Protein AF-A0A5J4P3Z4-F1 (afdb_monomer_lite)

Foldseek 3Di:
DVVVVVVVVVLVVLLVVLQVVCCVVPVDDDPVSSVCVSVVVDDPQAWQLVLLVVVLVVLVVCDPPPHDPVRSVLSVVLSVLVQVQCCVPVVDNIGGLQPDALVNLVSSLVCCCPVVVDDLQSSLSSSVSSLVSLVVCVVVVVDPDRRCPPPDRDDDDDPPDDDDPVNVVD

Secondary structure (DSSP, 8-state):
-HHHHHHHHHHHHHHHHHHHHHHHHHS---HHHHHHHHTT------BHHHHHHHHHHHHHHTBTTTB-HHHHHHHHHHHHHHHHHHHHHH--S--BGGG--HHHHHHHHHHHHHTS---HHHHHHHHHHHHHHHHHHHHTTS-SS-TTTTPPP-PPP----PPPHHHH--

pLDDT: mean 89.63, std 9.98, range [55.0, 98.5]

Structure (mmCIF, N/CA/C/O backbone):
data_AF-A0A5J4P3Z4-F1
#
_entry.id   AF-A0A5J4P3Z4-F1
#
loop_
_atom_site.group_PDB
_atom_site.id
_atom_site.type_symbol
_atom_site.label_atom_id
_atom_site.label_alt_id
_atom_site.label_comp_id
_atom_site.label_asym_id
_atom_site.label_entity_id
_atom_site.label_seq_id
_atom_site.pdbx_PDB_ins_code
_atom_site.Cartn_x
_atom_site.Cartn_y
_atom_site.Cartn_z
_atom_site.occupancy
_atom_site.B_iso_or_equiv
_atom_site.auth_seq_id
_atom_site.auth_comp_id
_atom_site.auth_asym_id
_atom_site.auth_atom_id
_atom_site.pdbx_PDB_model_num
ATOM 1 N N . MET A 1 1 ? -24.756 8.688 48.142 1.00 60.88 1 MET A N 1
ATOM 2 C CA . MET A 1 1 ? -24.667 7.241 47.826 1.00 60.88 1 MET A CA 1
ATOM 3 C C . MET A 1 1 ? -25.409 6.854 46.545 1.00 60.88 1 MET A C 1
ATOM 5 O O . MET A 1 1 ? -24.794 6.196 45.721 1.00 60.88 1 MET A O 1
ATOM 9 N N . GLN A 1 2 ? -26.658 7.287 46.308 1.00 68.69 2 GLN A N 1
ATOM 10 C CA . GLN A 1 2 ? -27.410 6.918 45.088 1.00 68.69 2 GLN A CA 1
ATOM 11 C C . GLN A 1 2 ? -26.713 7.281 43.763 1.00 68.69 2 GLN A C 1
ATOM 13 O O . GLN A 1 2 ? -26.654 6.442 42.876 1.00 68.69 2 GLN A O 1
ATOM 18 N N . GLN A 1 3 ? -26.114 8.470 43.646 1.00 75.12 3 GLN A N 1
ATOM 19 C CA . GLN A 1 3 ? -25.442 8.902 42.408 1.00 75.12 3 GLN A CA 1
ATOM 20 C C . GLN A 1 3 ? -24.234 8.034 42.016 1.00 75.12 3 GLN A C 1
ATOM 22 O O . GLN A 1 3 ? -24.008 7.800 40.832 1.00 75.12 3 GLN A O 1
ATOM 27 N N . ILE A 1 4 ? -23.481 7.523 42.997 1.00 81.88 4 ILE A N 1
ATOM 28 C CA . ILE A 1 4 ? -22.332 6.637 42.750 1.00 81.88 4 ILE A CA 1
ATOM 29 C C . ILE A 1 4 ? -22.815 5.290 42.207 1.00 81.88 4 ILE A C 1
ATOM 31 O O . ILE A 1 4 ? -22.246 4.777 41.248 1.00 81.88 4 ILE A O 1
ATOM 35 N N . ASN A 1 5 ? -23.899 4.754 42.769 1.00 86.31 5 ASN A N 1
ATOM 36 C CA . ASN A 1 5 ? -24.483 3.498 42.304 1.00 86.31 5 ASN A CA 1
ATOM 37 C C . ASN A 1 5 ? -25.046 3.635 40.884 1.00 86.31 5 ASN A C 1
ATOM 39 O O . ASN A 1 5 ? -24.809 2.768 40.051 1.00 86.31 5 ASN A O 1
ATOM 43 N N . THR A 1 6 ? -25.718 4.748 40.574 1.00 89.00 6 THR A N 1
ATOM 44 C CA . THR A 1 6 ? -26.202 5.026 39.214 1.00 89.00 6 THR A CA 1
ATOM 45 C C . THR A 1 6 ? -25.055 5.104 38.205 1.00 89.00 6 THR A C 1
ATOM 47 O O . THR A 1 6 ? -25.167 4.574 37.102 1.00 89.00 6 THR A O 1
ATOM 50 N N . LEU A 1 7 ? -23.936 5.730 38.581 1.00 88.81 7 LEU A N 1
ATOM 51 C CA . LEU A 1 7 ? -22.749 5.800 37.732 1.00 88.81 7 LEU A CA 1
ATOM 52 C C . LEU A 1 7 ? -22.131 4.412 37.505 1.00 88.81 7 LEU A C 1
ATOM 54 O O . LEU A 1 7 ? -21.792 4.073 36.374 1.00 88.81 7 LEU A O 1
ATOM 58 N N . LEU A 1 8 ? -22.023 3.597 38.556 1.00 88.88 8 LEU A N 1
ATOM 59 C CA . LEU A 1 8 ? -21.540 2.215 38.468 1.00 88.88 8 LEU A CA 1
ATOM 60 C C . LEU A 1 8 ? -22.396 1.366 37.525 1.00 88.88 8 LEU A C 1
ATOM 62 O O . LEU A 1 8 ? -21.847 0.644 36.692 1.00 88.88 8 LEU A O 1
ATOM 66 N N . GLU A 1 9 ? -23.721 1.497 37.597 1.00 92.81 9 GLU A N 1
ATOM 67 C CA . GLU A 1 9 ? -24.625 0.806 36.676 1.00 92.81 9 GLU A CA 1
ATOM 68 C C . GLU A 1 9 ? -24.452 1.289 35.230 1.00 92.81 9 GLU A C 1
ATOM 70 O O . GLU A 1 9 ? -24.360 0.473 34.314 1.00 92.81 9 GLU A O 1
ATOM 75 N N . ALA A 1 10 ? -24.304 2.597 35.003 1.00 90.31 10 ALA A N 1
ATOM 76 C CA . ALA A 1 10 ? -24.053 3.137 33.665 1.00 90.31 10 ALA A CA 1
ATOM 77 C C . ALA A 1 10 ? -22.729 2.628 33.059 1.00 90.31 10 ALA A C 1
ATOM 79 O O . ALA A 1 10 ? -22.672 2.274 31.875 1.00 90.31 10 ALA A O 1
ATOM 80 N N . ILE A 1 11 ? -21.672 2.537 33.873 1.00 91.25 11 ILE A N 1
ATOM 81 C CA . ILE A 1 11 ? -20.382 1.962 33.469 1.00 91.25 11 ILE A CA 1
ATOM 82 C C . ILE A 1 11 ? -20.557 0.487 33.104 1.00 91.25 11 ILE A C 1
ATOM 84 O O . ILE A 1 11 ? -20.112 0.055 32.041 1.00 91.25 11 ILE A O 1
ATOM 88 N N . LYS A 1 12 ? -21.248 -0.283 33.948 1.00 93.44 12 LYS A N 1
ATOM 89 C CA . LYS A 1 12 ? -21.481 -1.713 33.735 1.00 93.44 12 LYS A CA 1
ATOM 90 C C . LYS A 1 12 ? -22.255 -1.978 32.443 1.00 93.44 12 LYS A C 1
ATOM 92 O O . LYS A 1 12 ? -21.835 -2.815 31.645 1.00 93.44 12 LYS A O 1
ATOM 97 N N . VAL A 1 13 ? -23.326 -1.224 32.191 1.00 94.69 13 VAL A N 1
ATOM 98 C CA . VAL A 1 13 ? -24.103 -1.297 30.941 1.00 94.69 13 VAL A CA 1
ATOM 99 C C . VAL A 1 13 ? -23.221 -0.998 29.727 1.00 94.69 13 VAL A C 1
ATOM 101 O O . VAL A 1 13 ? -23.270 -1.726 28.734 1.00 94.69 13 VAL A O 1
ATOM 104 N N . SER A 1 14 ? -22.370 0.026 29.815 1.00 89.25 14 SER A N 1
ATOM 105 C CA . SER A 1 14 ? -21.457 0.404 28.730 1.00 89.25 14 SER A CA 1
ATOM 106 C C . SER A 1 14 ? -20.427 -0.693 28.436 1.00 89.25 14 SER A C 1
ATOM 108 O O . SER A 1 14 ? -20.223 -1.056 27.280 1.00 89.25 14 SER A O 1
ATOM 110 N N . ILE A 1 15 ? -19.834 -1.286 29.477 1.00 92.69 15 ILE A N 1
ATOM 111 C CA . ILE A 1 15 ? -18.885 -2.403 29.362 1.00 92.69 15 ILE A CA 1
ATOM 112 C C . ILE A 1 15 ? -19.549 -3.631 28.722 1.00 92.69 15 ILE A C 1
ATOM 114 O O . ILE A 1 15 ? -18.973 -4.230 27.814 1.00 92.69 15 ILE A O 1
ATOM 118 N N . HIS A 1 16 ? -20.767 -3.993 29.143 1.00 93.50 16 HIS A N 1
ATOM 119 C CA . HIS A 1 16 ? -21.504 -5.114 28.547 1.00 93.50 16 HIS A CA 1
ATOM 120 C C . HIS A 1 16 ? -21.827 -4.876 27.071 1.00 93.50 16 HIS A C 1
ATOM 122 O O . HIS A 1 16 ? -21.704 -5.794 26.260 1.00 93.50 16 HIS A O 1
ATOM 128 N N . LYS A 1 17 ? -22.198 -3.645 26.703 1.00 92.38 17 LYS A N 1
ATOM 129 C CA . LYS A 1 17 ? -22.437 -3.279 25.306 1.00 92.38 17 LYS A CA 1
ATOM 130 C C . LYS A 1 17 ? -21.177 -3.473 24.455 1.00 92.38 17 LYS A C 1
ATOM 132 O O . LYS A 1 17 ? -21.242 -4.177 23.450 1.00 92.38 17 LYS A O 1
ATOM 137 N N . ILE A 1 18 ? -20.040 -2.935 24.902 1.00 88.31 18 ILE A N 1
ATOM 138 C CA . ILE A 1 18 ? -18.742 -3.072 24.217 1.00 88.31 18 ILE A CA 1
ATOM 139 C C . ILE A 1 18 ? -18.351 -4.547 24.081 1.00 88.31 18 ILE A C 1
ATOM 141 O O . ILE A 1 18 ? -17.950 -4.982 23.005 1.00 88.31 18 ILE A O 1
ATOM 145 N N . TYR A 1 19 ? -18.515 -5.339 25.145 1.00 90.56 19 TYR A N 1
ATOM 146 C CA . TYR A 1 19 ? -18.255 -6.778 25.113 1.00 90.56 19 TYR A CA 1
ATOM 147 C C . TYR A 1 19 ? -19.064 -7.479 24.014 1.00 90.56 19 TYR A C 1
ATOM 149 O O . TYR A 1 19 ? -18.498 -8.204 23.199 1.00 90.56 19 TYR A O 1
ATOM 157 N N . HIS A 1 20 ? -20.380 -7.248 23.954 1.00 90.69 20 HIS A N 1
ATOM 158 C CA . HIS A 1 20 ? -21.242 -7.900 22.967 1.00 90.69 20 HIS A CA 1
ATOM 159 C C . HIS A 1 20 ? -20.974 -7.429 21.532 1.00 90.69 20 HIS A C 1
ATOM 161 O O . HIS A 1 20 ? -21.052 -8.236 20.604 1.00 90.69 20 HIS A O 1
ATOM 167 N N . GLU A 1 21 ? -20.638 -6.153 21.337 1.00 86.06 21 GLU A N 1
ATOM 168 C CA . GLU A 1 21 ? -20.235 -5.616 20.033 1.00 86.06 21 GLU A CA 1
ATOM 169 C C . GLU A 1 21 ? -18.909 -6.234 19.562 1.00 86.06 21 GLU A C 1
ATOM 171 O O . GLU A 1 21 ? -18.838 -6.734 18.437 1.00 86.06 21 GLU A O 1
ATOM 176 N N . GLN A 1 22 ? -17.895 -6.312 20.432 1.00 82.19 22 GLN A N 1
ATOM 177 C CA . GLN A 1 22 ? -16.619 -6.970 20.125 1.00 82.19 22 GLN A CA 1
ATOM 178 C C . GLN A 1 22 ? -16.778 -8.474 19.883 1.00 82.19 22 GLN A C 1
ATOM 180 O O . GLN A 1 22 ? -16.186 -9.010 18.949 1.00 82.19 22 GLN A O 1
ATOM 185 N N . GLN A 1 23 ? -17.607 -9.164 20.672 1.00 84.31 23 GLN A N 1
ATOM 186 C CA . GLN A 1 23 ? -17.893 -10.591 20.488 1.00 84.31 23 GLN A CA 1
ATOM 187 C C . GLN A 1 23 ? -18.481 -10.856 19.097 1.00 84.31 23 GLN A C 1
ATOM 189 O O . GLN A 1 23 ? -18.098 -11.820 18.436 1.00 84.31 23 GLN A O 1
ATOM 194 N N . ARG A 1 24 ? -19.397 -9.987 18.647 1.00 83.12 24 ARG A N 1
ATOM 195 C CA . ARG A 1 24 ? -20.025 -10.068 17.323 1.00 83.12 24 ARG A CA 1
ATOM 196 C C . ARG A 1 24 ? -19.060 -9.742 16.185 1.00 83.12 24 ARG A C 1
ATOM 198 O O . ARG A 1 24 ? -19.159 -10.367 15.135 1.00 83.12 24 ARG A O 1
ATOM 205 N N . ARG A 1 25 ? -18.173 -8.762 16.380 1.00 75.19 25 ARG A N 1
ATOM 206 C CA . ARG A 1 25 ? -17.250 -8.261 15.349 1.00 75.19 25 ARG A CA 1
ATOM 207 C C . ARG A 1 25 ? -16.011 -9.142 15.178 1.00 75.19 25 ARG A C 1
ATOM 209 O O . ARG A 1 25 ? -15.673 -9.498 14.055 1.00 75.19 25 ARG A O 1
ATOM 216 N N . ASP A 1 26 ? -15.357 -9.494 16.284 1.00 71.94 26 ASP A N 1
ATOM 217 C CA . ASP A 1 26 ? -13.987 -10.023 16.287 1.00 71.94 26 ASP A CA 1
ATOM 218 C C . ASP A 1 26 ? -13.899 -11.487 16.756 1.00 71.94 26 ASP A C 1
ATOM 220 O O . ASP A 1 26 ? -12.837 -12.101 16.657 1.00 71.94 26 ASP A O 1
ATOM 224 N N . GLY A 1 27 ? -14.977 -12.053 17.317 1.00 70.00 27 GLY A N 1
ATOM 225 C CA . GLY A 1 27 ? -15.039 -13.437 17.818 1.00 70.00 27 GLY A CA 1
ATOM 226 C C . GLY A 1 27 ? -14.152 -13.745 19.037 1.00 70.00 27 GLY A C 1
ATOM 227 O O . GLY A 1 27 ? -14.352 -14.765 19.693 1.00 70.00 27 GLY A O 1
ATOM 228 N N . ASN A 1 28 ? -13.205 -12.864 19.378 1.00 69.50 28 ASN A N 1
ATOM 229 C CA . ASN A 1 28 ? -12.317 -12.963 20.533 1.00 69.50 28 ASN A CA 1
ATOM 230 C C . ASN A 1 28 ? -12.276 -11.634 21.304 1.00 69.50 28 ASN A C 1
ATOM 232 O O . ASN A 1 28 ? -11.777 -10.616 20.800 1.00 69.50 28 ASN A O 1
ATOM 236 N N . VAL A 1 29 ? -12.768 -11.676 22.544 1.00 79.19 29 VAL A N 1
ATOM 237 C CA . VAL A 1 29 ? -12.902 -10.525 23.439 1.00 79.19 29 VAL A CA 1
ATOM 238 C C . VAL A 1 29 ? -11.912 -10.642 24.594 1.00 79.19 29 VAL A C 1
ATOM 240 O O . VAL A 1 29 ? -11.868 -11.660 25.281 1.00 79.19 29 VAL A O 1
ATOM 243 N N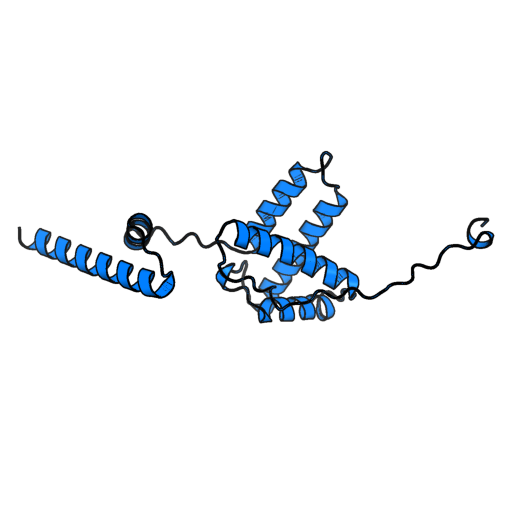 . THR A 1 30 ? -11.144 -9.581 24.845 1.00 82.81 30 THR A N 1
ATOM 244 C CA . THR A 1 30 ? -10.236 -9.494 25.998 1.00 82.81 30 THR A CA 1
ATOM 245 C C . THR A 1 30 ? -10.573 -8.275 26.846 1.00 82.81 30 THR A C 1
ATOM 247 O O . THR A 1 30 ? -11.031 -7.255 26.332 1.00 82.81 30 THR A O 1
ATOM 250 N N . ALA A 1 31 ? -10.309 -8.351 28.154 1.00 84.56 31 ALA A N 1
ATOM 251 C CA . ALA A 1 31 ? -10.530 -7.228 29.067 1.00 84.56 31 ALA A CA 1
ATOM 252 C C . ALA A 1 31 ? -9.772 -5.961 28.629 1.00 84.56 31 ALA A C 1
ATOM 254 O O . ALA A 1 31 ? -10.276 -4.854 28.786 1.00 84.56 31 ALA A O 1
ATOM 255 N N . GLU A 1 32 ? -8.591 -6.120 28.026 1.00 80.50 32 GLU A N 1
ATOM 256 C CA . GLU A 1 32 ? -7.803 -5.011 27.491 1.00 80.50 32 GLU A CA 1
ATOM 257 C C . GLU A 1 32 ? -8.488 -4.322 26.306 1.00 80.50 32 GLU A C 1
ATOM 259 O O . GLU A 1 32 ? -8.564 -3.097 26.285 1.00 80.50 32 GLU A O 1
ATOM 264 N N . LYS A 1 33 ? -9.058 -5.082 25.362 1.00 76.31 33 LYS A N 1
ATOM 265 C CA . LYS A 1 33 ? -9.818 -4.510 24.242 1.00 76.31 33 LYS A CA 1
ATOM 266 C C . LYS A 1 33 ? -11.069 -3.778 24.719 1.00 76.31 33 LYS A C 1
ATOM 268 O O . LYS A 1 33 ? -11.359 -2.697 24.214 1.00 76.31 33 LYS A O 1
ATOM 273 N N . ILE A 1 34 ? -11.788 -4.337 25.693 1.00 85.56 34 ILE A N 1
ATOM 274 C CA . ILE A 1 34 ? -12.964 -3.682 26.283 1.00 85.56 34 ILE A CA 1
ATOM 275 C C . ILE A 1 34 ? -12.546 -2.388 26.985 1.00 85.56 34 ILE A C 1
ATOM 277 O O . ILE A 1 34 ? -13.176 -1.354 26.789 1.00 85.56 34 ILE A O 1
ATOM 281 N N . LYS A 1 35 ? -11.461 -2.430 27.773 1.00 86.19 35 LYS A N 1
ATOM 282 C CA . LYS A 1 35 ? -10.899 -1.260 28.459 1.00 86.19 35 LYS A CA 1
ATOM 283 C C . LYS A 1 35 ? -10.512 -0.171 27.461 1.00 86.19 35 LYS A C 1
ATOM 285 O O . LYS A 1 35 ? -10.835 0.990 27.679 1.00 86.19 35 LYS A O 1
ATOM 290 N N . ASN A 1 36 ? -9.831 -0.542 26.380 1.00 80.62 36 ASN A N 1
ATOM 291 C CA . ASN A 1 36 ? -9.380 0.403 25.366 1.00 80.62 36 ASN A CA 1
ATOM 292 C C . ASN A 1 36 ? -10.572 1.077 24.675 1.00 80.62 36 ASN A C 1
ATOM 294 O O . ASN A 1 36 ? -10.621 2.300 24.617 1.00 80.62 36 ASN A O 1
ATOM 298 N N . GLU A 1 37 ? -11.583 0.310 24.263 1.00 81.44 37 GLU A N 1
ATOM 299 C CA . GLU A 1 37 ? -12.786 0.862 23.627 1.00 81.44 37 GLU A CA 1
ATOM 300 C C . GLU A 1 37 ? -13.623 1.711 24.608 1.00 81.44 37 GLU A C 1
ATOM 302 O O . GLU A 1 37 ? -14.074 2.795 24.246 1.00 81.44 37 GLU A O 1
ATOM 307 N N . PHE A 1 38 ? -13.735 1.305 25.881 1.00 85.06 38 PHE A N 1
ATOM 308 C CA . PHE A 1 38 ? -14.428 2.073 26.926 1.00 85.06 38 PHE A CA 1
ATOM 309 C C . PHE A 1 38 ? -13.743 3.411 27.243 1.00 85.06 38 PHE A C 1
ATOM 311 O O . PHE A 1 38 ? -14.415 4.414 27.467 1.00 85.06 38 PHE A O 1
ATOM 318 N N . LEU A 1 39 ? -12.407 3.442 27.245 1.00 84.25 39 LEU A N 1
ATOM 319 C CA . LEU A 1 39 ? -11.618 4.656 27.480 1.00 84.25 39 LEU A CA 1
ATOM 320 C C . LEU A 1 39 ? -11.443 5.513 26.214 1.00 84.25 39 LEU A C 1
ATOM 322 O O . LEU A 1 39 ? -10.739 6.520 26.259 1.00 84.25 39 LEU A O 1
ATOM 326 N N . GLY A 1 40 ? -12.041 5.119 25.082 1.00 64.88 40 GLY A N 1
ATOM 327 C CA . GLY A 1 40 ? -11.862 5.807 23.802 1.00 64.88 40 GLY A CA 1
ATOM 328 C C . GLY A 1 40 ? -10.438 5.709 23.244 1.00 64.88 40 GLY A C 1
ATOM 329 O O . GLY A 1 40 ? -10.064 6.486 22.366 1.00 64.88 40 GLY A O 1
ATOM 330 N N . VAL A 1 41 ? -9.637 4.756 23.730 1.00 66.94 41 VAL A N 1
ATOM 331 C CA . VAL A 1 41 ? -8.352 4.382 23.134 1.00 66.94 41 VAL A CA 1
ATOM 332 C C . VAL A 1 41 ? -8.689 3.660 21.836 1.00 66.94 41 VAL A C 1
ATOM 334 O O . VAL A 1 41 ? -8.999 2.468 21.836 1.00 66.94 41 VAL A O 1
ATOM 337 N N . ALA A 1 42 ? -8.724 4.429 20.746 1.00 55.91 42 ALA A N 1
ATOM 338 C CA . ALA A 1 42 ? -9.124 3.957 19.431 1.00 55.91 42 ALA A CA 1
ATOM 339 C C . ALA A 1 42 ? -8.423 2.635 19.093 1.00 55.91 42 ALA A C 1
ATOM 341 O O . ALA A 1 42 ? -7.205 2.517 19.243 1.00 55.91 42 ALA A O 1
ATOM 342 N N . GLU A 1 43 ? -9.204 1.656 18.623 1.00 59.38 43 GLU A N 1
ATOM 343 C CA . GLU A 1 43 ? -8.680 0.451 17.983 1.00 59.38 43 GLU A CA 1
ATOM 344 C C . GLU A 1 43 ? -7.597 0.893 16.992 1.00 59.38 43 GLU A C 1
ATOM 346 O O . GLU A 1 43 ? -7.855 1.767 16.160 1.00 59.38 43 GLU A O 1
ATOM 351 N N . THR A 1 44 ? -6.375 0.374 17.130 1.00 61.56 44 THR A N 1
ATOM 352 C CA . THR A 1 44 ? -5.224 0.818 16.342 1.00 61.56 44 THR A CA 1
ATOM 353 C C . THR A 1 44 ? -5.543 0.621 14.862 1.00 61.56 44 THR A C 1
ATOM 355 O O . THR A 1 44 ? -5.488 -0.489 14.331 1.00 61.56 44 THR A O 1
ATOM 358 N N . ARG A 1 45 ? -5.958 1.695 14.183 1.00 70.75 45 ARG A N 1
ATOM 359 C CA . ARG A 1 45 ? -6.279 1.655 12.758 1.00 70.75 45 ARG A CA 1
ATOM 360 C C . ARG A 1 45 ? -4.966 1.574 12.001 1.00 70.75 45 ARG A C 1
ATOM 362 O O . ARG A 1 45 ? -4.263 2.567 11.865 1.00 70.75 45 ARG A O 1
ATOM 369 N N . HIS A 1 46 ? -4.634 0.378 11.533 1.00 88.81 46 HIS A N 1
ATOM 370 C CA . HIS A 1 46 ? -3.474 0.170 10.681 1.00 88.81 46 HIS A CA 1
ATOM 371 C C . HIS A 1 46 ? -3.821 0.553 9.239 1.00 88.81 46 HIS A C 1
ATOM 373 O O . HIS A 1 46 ? -4.690 -0.068 8.613 1.00 88.81 46 HIS A O 1
ATOM 379 N N . ASN A 1 47 ? -3.141 1.572 8.719 1.00 94.19 47 ASN A N 1
ATOM 380 C CA . ASN A 1 47 ? -3.354 2.069 7.364 1.00 94.19 47 ASN A CA 1
ATOM 381 C C . ASN A 1 47 ? -2.338 1.489 6.374 1.00 94.19 47 ASN A C 1
ATOM 383 O O . ASN A 1 47 ? -1.233 1.076 6.742 1.00 94.19 47 ASN A O 1
ATOM 387 N N . LEU A 1 48 ? -2.735 1.423 5.104 1.00 97.25 48 LEU A N 1
ATOM 388 C CA . LEU A 1 48 ? -1.955 0.785 4.053 1.00 97.25 48 LEU A CA 1
ATOM 389 C C . LEU A 1 48 ? -0.687 1.574 3.716 1.00 97.25 48 LEU A C 1
ATOM 391 O O . LEU A 1 48 ? 0.393 0.979 3.672 1.00 97.25 48 LEU A O 1
ATOM 395 N N . LEU A 1 49 ? -0.797 2.876 3.439 1.00 97.81 49 LEU A N 1
ATOM 396 C CA . LEU A 1 49 ? 0.350 3.672 2.997 1.00 97.81 49 LEU A CA 1
ATOM 397 C C . LEU A 1 49 ? 1.340 3.892 4.135 1.00 97.81 49 LEU A C 1
ATOM 399 O O . LEU A 1 49 ? 2.544 3.847 3.888 1.00 97.81 49 LEU A O 1
ATOM 403 N N . GLU A 1 50 ? 0.858 4.039 5.368 1.00 96.75 50 GLU A N 1
ATOM 404 C CA . GLU A 1 50 ? 1.699 4.054 6.567 1.00 96.75 50 GLU A CA 1
ATOM 405 C C . GLU A 1 50 ? 2.527 2.763 6.711 1.00 96.75 50 GLU A C 1
ATOM 407 O O . GLU A 1 50 ? 3.752 2.815 6.861 1.00 96.75 50 GLU A O 1
ATOM 412 N N . LEU A 1 51 ? 1.897 1.587 6.594 1.00 97.38 51 LEU A N 1
ATOM 413 C CA . LEU A 1 51 ? 2.620 0.311 6.633 1.00 97.38 51 LEU A CA 1
ATOM 414 C C . LEU A 1 51 ? 3.627 0.196 5.481 1.00 97.38 51 LEU A C 1
ATOM 416 O O . LEU A 1 51 ? 4.752 -0.271 5.677 1.00 97.38 51 LEU A O 1
ATOM 420 N N . PHE A 1 52 ? 3.234 0.620 4.281 1.00 98.38 52 PHE A N 1
ATOM 421 C CA . PHE A 1 52 ? 4.113 0.621 3.116 1.00 98.38 52 PHE A CA 1
ATOM 422 C C . PHE A 1 52 ? 5.330 1.531 3.358 1.00 98.38 52 PHE A C 1
ATOM 424 O O . PHE A 1 52 ? 6.463 1.128 3.107 1.00 98.38 52 PHE A O 1
ATOM 431 N N . GLN A 1 53 ? 5.123 2.729 3.907 1.00 98.19 53 GLN A N 1
ATOM 432 C CA . GLN A 1 53 ? 6.187 3.674 4.242 1.00 98.19 53 GLN A CA 1
ATOM 433 C C . GLN A 1 53 ? 7.182 3.066 5.236 1.00 98.19 53 GLN A C 1
ATOM 435 O O . GLN A 1 53 ? 8.385 3.058 4.972 1.00 98.19 53 GLN A O 1
ATOM 440 N N . ARG A 1 54 ? 6.686 2.465 6.325 1.00 97.56 54 ARG A N 1
ATOM 441 C CA . ARG A 1 54 ? 7.532 1.763 7.299 1.00 97.56 54 ARG A CA 1
ATOM 442 C C . ARG A 1 54 ? 8.344 0.641 6.648 1.00 97.56 54 ARG A C 1
ATOM 444 O O . ARG A 1 54 ? 9.540 0.516 6.900 1.00 97.56 54 ARG A O 1
ATOM 451 N N . HIS A 1 55 ? 7.719 -0.155 5.777 1.00 97.81 55 HIS A N 1
ATOM 452 C CA . HIS A 1 55 ? 8.428 -1.191 5.025 1.00 97.81 55 HIS A CA 1
ATOM 453 C C . HIS A 1 55 ? 9.561 -0.603 4.173 1.00 97.81 55 HIS A C 1
ATOM 455 O O . HIS A 1 55 ? 10.668 -1.143 4.160 1.00 97.81 55 HIS A O 1
ATOM 461 N N . ASN A 1 56 ? 9.308 0.507 3.480 1.00 98.06 56 ASN A N 1
ATOM 462 C CA . ASN A 1 56 ? 10.304 1.146 2.627 1.00 98.06 56 ASN A CA 1
ATOM 463 C C . ASN A 1 56 ? 11.474 1.716 3.432 1.00 98.06 56 ASN A C 1
ATOM 465 O O . ASN A 1 56 ? 12.620 1.608 2.994 1.00 98.06 56 ASN A O 1
ATOM 469 N N . GLU A 1 57 ? 11.216 2.270 4.616 1.00 98.25 57 GLU A N 1
ATOM 470 C CA . GLU A 1 57 ? 12.258 2.730 5.538 1.00 98.25 57 GLU A CA 1
ATOM 471 C C . GLU A 1 57 ? 13.167 1.588 5.991 1.00 98.25 57 GLU A C 1
ATOM 473 O O . GLU A 1 57 ? 14.389 1.743 6.010 1.00 98.25 57 GLU A O 1
ATOM 478 N N . ASP A 1 58 ? 12.602 0.419 6.283 1.00 97.31 58 ASP A N 1
ATOM 479 C CA . ASP A 1 58 ? 13.394 -0.760 6.631 1.00 97.31 58 ASP A CA 1
ATOM 480 C C . ASP A 1 58 ? 14.181 -1.288 5.421 1.00 97.31 58 ASP A C 1
ATOM 482 O O . ASP A 1 58 ? 15.371 -1.582 5.536 1.00 97.31 58 ASP A O 1
ATOM 486 N N . VAL A 1 59 ? 13.583 -1.310 4.224 1.00 97.31 59 VAL A N 1
ATOM 487 C CA . VAL A 1 59 ? 14.302 -1.640 2.978 1.00 97.31 59 VAL A CA 1
ATOM 488 C C . VAL A 1 59 ? 15.454 -0.664 2.721 1.00 97.31 59 VAL A C 1
ATOM 490 O O . VAL A 1 59 ? 16.515 -1.092 2.266 1.00 97.31 59 VAL A O 1
ATOM 493 N N . LYS A 1 60 ? 15.277 0.626 3.030 1.00 97.88 60 LYS A N 1
ATOM 494 C CA . LYS A 1 60 ? 16.312 1.658 2.888 1.00 97.88 60 LYS A CA 1
ATOM 495 C C . LYS A 1 60 ? 17.503 1.401 3.807 1.00 97.88 60 LYS A C 1
ATOM 497 O O . LYS A 1 60 ? 18.639 1.528 3.358 1.00 97.88 60 LYS A O 1
ATOM 502 N N . LYS A 1 61 ? 17.256 1.011 5.062 1.00 97.81 61 LYS A N 1
ATOM 503 C CA . LYS A 1 61 ? 18.312 0.655 6.031 1.00 97.81 61 LYS A CA 1
ATOM 504 C C . LYS A 1 61 ? 19.125 -0.564 5.588 1.00 97.81 61 LYS A C 1
ATOM 506 O O . LYS A 1 61 ? 20.296 -0.664 5.922 1.00 97.81 61 LYS A O 1
ATOM 511 N N . LEU A 1 62 ? 18.518 -1.467 4.816 1.00 97.31 62 LEU A N 1
ATOM 512 C CA . LEU A 1 62 ? 19.168 -2.676 4.296 1.00 97.31 62 LEU A CA 1
ATOM 513 C C . LEU A 1 62 ? 19.960 -2.447 2.995 1.00 97.31 62 LEU A C 1
ATOM 515 O O . LEU A 1 62 ? 20.499 -3.406 2.431 1.00 97.31 62 LEU A O 1
ATOM 519 N N . ILE A 1 63 ? 20.023 -1.211 2.485 1.00 97.56 63 ILE A N 1
ATOM 520 C CA . ILE A 1 63 ? 20.811 -0.894 1.289 1.00 97.56 63 ILE A CA 1
ATOM 521 C C . ILE A 1 63 ? 22.301 -1.080 1.586 1.00 97.56 63 ILE A C 1
ATOM 523 O O . ILE A 1 63 ? 22.826 -0.495 2.525 1.00 97.56 63 ILE A O 1
ATOM 527 N N . GLY A 1 64 ? 22.983 -1.867 0.750 1.00 93.12 64 GLY A N 1
ATOM 528 C CA . GLY A 1 64 ? 24.403 -2.197 0.933 1.00 93.12 64 GLY A CA 1
ATOM 529 C C . GLY A 1 64 ? 24.657 -3.423 1.817 1.00 93.12 64 GLY A C 1
ATOM 530 O O . GLY A 1 64 ? 25.804 -3.833 1.943 1.00 93.12 64 GLY A O 1
ATOM 531 N N . ILE A 1 65 ? 23.596 -4.020 2.374 1.00 96.00 65 ILE A N 1
ATOM 532 C CA . ILE A 1 65 ? 23.635 -5.311 3.073 1.00 96.00 65 ILE A CA 1
ATOM 533 C C . ILE A 1 65 ? 22.949 -6.354 2.182 1.00 96.00 65 ILE A C 1
ATOM 535 O O . ILE A 1 65 ? 23.613 -7.090 1.463 1.00 96.00 65 ILE A O 1
ATOM 539 N N . ASP A 1 66 ? 21.613 -6.314 2.126 1.00 93.31 66 ASP A N 1
ATOM 540 C CA . ASP A 1 66 ? 20.787 -7.316 1.429 1.00 93.31 66 ASP A CA 1
ATOM 541 C C . ASP A 1 66 ? 19.868 -6.714 0.357 1.00 93.31 66 ASP A C 1
ATOM 543 O O . ASP A 1 66 ? 19.120 -7.423 -0.333 1.00 93.31 66 ASP A O 1
ATOM 547 N N . LYS A 1 67 ? 19.846 -5.382 0.238 1.00 95.19 67 LYS A N 1
ATOM 548 C CA . LYS A 1 67 ? 19.008 -4.662 -0.725 1.00 95.19 67 LYS A CA 1
ATOM 549 C C . LYS A 1 67 ? 19.846 -3.734 -1.588 1.00 95.19 67 LYS A C 1
ATOM 551 O O . LYS A 1 67 ? 20.815 -3.121 -1.152 1.00 95.19 67 LYS A O 1
ATOM 556 N N . SER A 1 68 ? 19.433 -3.607 -2.844 1.00 96.31 68 SER A N 1
ATOM 557 C CA . SER A 1 68 ? 19.985 -2.615 -3.759 1.00 96.31 68 SER A CA 1
ATOM 558 C C . SER A 1 68 ? 19.162 -1.330 -3.712 1.00 96.31 68 SER A C 1
ATOM 560 O O . SER A 1 68 ? 17.947 -1.353 -3.484 1.00 96.31 68 SER A O 1
ATOM 562 N N . LYS A 1 69 ? 19.808 -0.200 -4.021 1.00 96.69 69 LYS A N 1
ATOM 563 C CA . LYS A 1 69 ? 19.135 1.099 -4.179 1.00 96.69 69 LYS A CA 1
ATOM 564 C C . LYS A 1 69 ? 18.004 1.039 -5.214 1.00 96.69 69 LYS A C 1
ATOM 566 O O . LYS A 1 69 ? 16.946 1.621 -4.999 1.00 96.69 69 LYS A O 1
ATOM 571 N N . ALA A 1 70 ? 18.196 0.275 -6.290 1.00 95.75 70 ALA A N 1
ATOM 572 C CA . ALA A 1 70 ? 17.180 0.066 -7.319 1.00 95.75 70 ALA A CA 1
ATOM 573 C C . ALA A 1 70 ? 15.932 -0.657 -6.781 1.00 95.75 70 ALA A C 1
ATOM 575 O O . ALA A 1 70 ? 14.814 -0.335 -7.177 1.00 95.75 70 ALA A O 1
ATOM 576 N N . THR A 1 71 ? 16.093 -1.625 -5.872 1.00 94.31 71 THR A N 1
ATOM 577 C CA . THR A 1 71 ? 14.954 -2.293 -5.222 1.00 94.31 71 THR A CA 1
ATOM 578 C C . THR A 1 71 ? 14.182 -1.323 -4.331 1.00 94.31 71 THR A C 1
ATOM 580 O O . THR A 1 71 ? 12.961 -1.266 -4.439 1.00 94.31 71 THR A O 1
ATOM 583 N N . TYR A 1 72 ? 14.872 -0.519 -3.516 1.00 97.06 72 TYR A N 1
ATOM 584 C CA . TYR A 1 72 ? 14.234 0.529 -2.709 1.00 97.06 72 TYR A CA 1
ATOM 585 C C . TYR A 1 72 ? 13.438 1.518 -3.575 1.00 97.06 72 TYR A C 1
ATOM 587 O O . TYR A 1 72 ? 12.264 1.758 -3.318 1.00 97.06 72 TYR A O 1
ATOM 595 N N . GLN A 1 73 ? 14.034 2.018 -4.662 1.00 97.38 73 GLN A N 1
ATOM 596 C CA . GLN A 1 73 ? 13.357 2.938 -5.583 1.00 97.38 73 GLN A CA 1
ATOM 597 C C . GLN A 1 73 ? 12.085 2.336 -6.189 1.00 97.38 73 GLN A C 1
ATOM 599 O O . GLN A 1 73 ? 11.081 3.028 -6.325 1.00 97.38 73 GLN A O 1
ATOM 604 N N . LYS A 1 74 ? 12.091 1.041 -6.527 1.00 95.62 74 LYS A N 1
ATOM 605 C CA . LYS A 1 74 ? 10.891 0.359 -7.036 1.00 95.62 74 LYS A CA 1
ATOM 606 C C . LYS A 1 74 ? 9.771 0.314 -5.994 1.00 95.62 74 LYS A C 1
ATOM 608 O O . LYS A 1 74 ? 8.613 0.517 -6.356 1.00 95.62 74 LYS A O 1
ATOM 613 N N . TYR A 1 75 ? 10.101 0.079 -4.724 1.00 97.50 75 TYR A N 1
ATOM 614 C CA . TYR A 1 75 ? 9.127 0.127 -3.633 1.00 97.50 75 TYR A CA 1
ATOM 615 C C . TYR A 1 75 ? 8.577 1.540 -3.407 1.00 97.50 75 TYR A C 1
ATOM 617 O O . TYR A 1 75 ? 7.366 1.697 -3.271 1.00 97.50 75 TYR A O 1
ATOM 625 N N . GLU A 1 76 ? 9.428 2.566 -3.449 1.00 98.19 76 GLU A N 1
ATOM 626 C CA . GLU A 1 76 ? 8.999 3.969 -3.357 1.00 98.19 76 GLU A CA 1
ATOM 627 C C . GLU A 1 76 ? 8.027 4.338 -4.479 1.00 98.19 76 GLU A C 1
ATOM 629 O O . GLU A 1 76 ? 6.928 4.819 -4.217 1.00 98.19 76 GLU A O 1
ATOM 634 N N . VAL A 1 77 ? 8.375 4.022 -5.732 1.00 97.81 77 VAL A N 1
ATOM 635 C CA . VAL A 1 77 ? 7.490 4.275 -6.879 1.00 97.81 77 VAL A CA 1
ATOM 636 C C . VAL A 1 77 ? 6.165 3.526 -6.724 1.00 97.81 77 VAL A C 1
ATOM 638 O O . VAL A 1 77 ? 5.111 4.097 -6.989 1.00 97.81 77 VAL A O 1
ATOM 641 N N . SER A 1 78 ? 6.195 2.274 -6.258 1.00 97.56 78 SER A N 1
ATOM 642 C CA . SER A 1 78 ? 4.974 1.488 -6.014 1.00 97.56 78 SER A CA 1
ATOM 643 C C . SER A 1 78 ? 4.076 2.144 -4.969 1.00 97.56 78 SER A C 1
ATOM 645 O O . SER A 1 78 ? 2.864 2.224 -5.173 1.00 97.56 78 SER A O 1
ATOM 647 N N . ARG A 1 79 ? 4.665 2.647 -3.875 1.00 98.31 79 ARG A N 1
ATOM 648 C CA . ARG A 1 79 ? 3.927 3.372 -2.839 1.00 98.31 79 ARG A CA 1
ATOM 649 C C . ARG A 1 79 ? 3.292 4.627 -3.414 1.00 98.31 79 ARG A C 1
ATOM 651 O O . ARG A 1 79 ? 2.119 4.855 -3.164 1.00 98.31 79 ARG A O 1
ATOM 658 N N . THR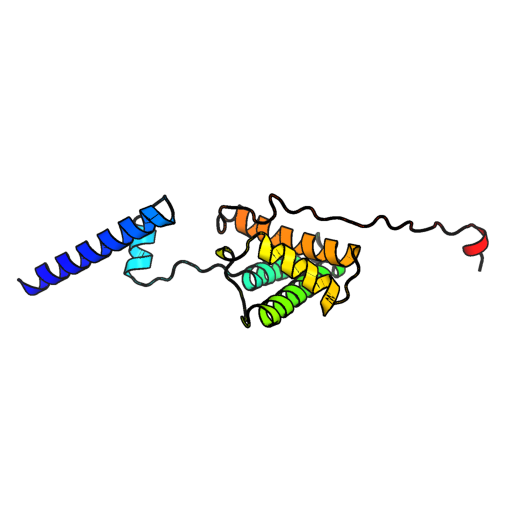 A 1 80 ? 4.035 5.414 -4.190 1.00 98.31 80 THR A N 1
ATOM 659 C CA . THR A 1 80 ? 3.504 6.622 -4.839 1.00 98.31 80 THR A CA 1
ATOM 660 C C . THR A 1 80 ? 2.332 6.292 -5.754 1.00 98.31 80 THR A C 1
ATOM 662 O O . THR A 1 80 ? 1.300 6.939 -5.654 1.00 98.31 80 THR A O 1
ATOM 665 N N . ARG A 1 81 ? 2.418 5.229 -6.567 1.00 98.06 81 ARG A N 1
ATOM 666 C CA . ARG A 1 81 ? 1.287 4.814 -7.416 1.00 98.06 81 ARG A CA 1
ATOM 667 C C . ARG A 1 81 ? 0.052 4.411 -6.617 1.00 98.06 81 ARG A C 1
ATOM 669 O O . ARG A 1 81 ? -1.056 4.729 -7.036 1.00 98.06 81 ARG A O 1
ATOM 676 N N . LEU A 1 82 ? 0.228 3.736 -5.481 1.00 98.06 82 LEU A N 1
ATOM 677 C CA . LEU A 1 82 ? -0.881 3.453 -4.567 1.00 98.06 82 LEU A CA 1
ATOM 678 C C . LEU A 1 82 ? -1.453 4.734 -3.955 1.00 98.06 82 LEU A C 1
ATOM 680 O O . LEU A 1 82 ? -2.669 4.857 -3.871 1.00 98.06 82 LEU A O 1
ATOM 684 N N . THR A 1 83 ? -0.607 5.688 -3.558 1.00 98.50 83 THR A N 1
ATOM 685 C CA . THR A 1 83 ? -1.047 6.994 -3.047 1.00 98.50 83 THR A CA 1
ATOM 686 C C . THR A 1 83 ? -1.882 7.743 -4.083 1.00 98.50 83 THR A C 1
ATOM 688 O O . THR A 1 83 ? -2.987 8.175 -3.763 1.00 98.50 83 THR A O 1
ATOM 691 N N . ASP A 1 84 ? -1.397 7.834 -5.325 1.00 98.38 84 ASP A N 1
ATOM 692 C CA . ASP A 1 84 ? -2.103 8.484 -6.434 1.00 98.38 84 ASP A CA 1
ATOM 693 C C . ASP A 1 84 ? -3.466 7.818 -6.676 1.00 98.38 84 ASP A C 1
ATOM 695 O O . ASP A 1 84 ? -4.490 8.495 -6.736 1.00 98.38 84 ASP A O 1
ATOM 699 N N . PHE A 1 85 ? -3.496 6.481 -6.730 1.00 98.50 85 PHE A N 1
ATOM 700 C CA . PHE A 1 85 ? -4.726 5.707 -6.901 1.00 98.50 85 PHE A CA 1
ATOM 701 C C . PHE A 1 85 ? -5.734 5.951 -5.775 1.00 98.50 85 PHE A C 1
ATOM 703 O O . PHE A 1 85 ? -6.908 6.204 -6.040 1.00 98.50 85 PHE A O 1
ATOM 710 N N . ILE A 1 86 ? -5.289 5.882 -4.516 1.00 97.62 86 ILE A N 1
ATOM 711 C CA . ILE A 1 86 ? -6.157 6.090 -3.351 1.00 97.62 86 ILE A CA 1
ATOM 712 C C . ILE A 1 86 ? -6.747 7.500 -3.384 1.00 97.62 86 ILE A C 1
ATOM 714 O O . ILE A 1 86 ? -7.943 7.684 -3.132 1.00 97.62 86 ILE A O 1
ATOM 718 N N . LYS A 1 87 ? -5.928 8.489 -3.754 1.00 96.88 87 LYS A N 1
ATOM 719 C CA . LYS A 1 87 ? -6.369 9.873 -3.860 1.00 96.88 87 LYS A CA 1
ATOM 720 C C . LYS A 1 87 ? -7.359 10.079 -5.007 1.00 96.88 87 LYS A C 1
ATOM 722 O O . LYS A 1 87 ? -8.366 10.744 -4.799 1.00 96.88 87 LYS A O 1
ATOM 727 N N . GLU A 1 88 ? -7.119 9.501 -6.179 1.00 97.06 88 GLU A N 1
ATOM 728 C CA . GLU A 1 88 ? -8.001 9.640 -7.346 1.00 97.06 88 GLU A CA 1
ATOM 729 C C . GLU A 1 88 ? -9.336 8.908 -7.157 1.00 97.06 88 GLU A C 1
ATOM 731 O O . GLU A 1 88 ? -10.399 9.465 -7.420 1.00 97.06 88 GLU A O 1
ATOM 736 N N . ARG A 1 89 ? -9.295 7.662 -6.673 1.00 93.88 89 ARG A N 1
ATOM 737 C CA . ARG A 1 89 ? -10.468 6.780 -6.613 1.00 93.88 89 ARG A CA 1
ATOM 738 C C . ARG A 1 89 ? -11.337 7.005 -5.379 1.00 93.88 89 ARG A C 1
ATOM 740 O O . ARG A 1 89 ? -12.555 6.884 -5.477 1.00 93.88 89 ARG A O 1
ATOM 747 N N . TYR A 1 90 ? -10.722 7.311 -4.236 1.00 92.25 90 TYR A N 1
ATOM 748 C CA . TYR A 1 90 ? -11.412 7.400 -2.943 1.00 92.25 90 TYR A CA 1
ATOM 749 C C . TYR A 1 90 ? -11.345 8.802 -2.319 1.00 92.25 90 TYR A C 1
ATOM 751 O O . TYR A 1 90 ? -12.015 9.052 -1.322 1.00 92.25 90 TYR A O 1
ATOM 759 N N . ASN A 1 91 ? -10.556 9.729 -2.883 1.00 92.50 91 ASN A N 1
ATOM 760 C CA . ASN A 1 91 ? -10.289 11.060 -2.320 1.00 92.50 91 ASN A CA 1
ATOM 761 C C . ASN A 1 91 ? -9.715 11.036 -0.890 1.00 92.50 91 ASN A C 1
ATOM 763 O O . ASN A 1 91 ? -9.853 11.996 -0.129 1.00 92.50 91 ASN A O 1
ATOM 767 N N . LEU A 1 92 ? -9.022 9.956 -0.530 1.00 88.69 92 LEU A N 1
ATOM 768 C CA . LEU A 1 92 ? -8.400 9.794 0.780 1.00 88.69 92 LEU A CA 1
ATOM 769 C C . LEU A 1 92 ? -6.895 10.069 0.715 1.00 88.69 92 LEU A C 1
ATOM 771 O O . LEU A 1 92 ? -6.275 9.972 -0.343 1.00 88.69 92 LEU A O 1
ATOM 775 N N . SER A 1 93 ? -6.303 10.423 1.856 1.00 91.56 93 SER A N 1
ATOM 776 C CA . SER A 1 93 ? -4.844 10.495 2.012 1.00 91.56 93 SER A CA 1
ATOM 777 C C . SER A 1 93 ? -4.218 9.135 2.319 1.00 91.56 93 SER A C 1
ATOM 779 O O . SER A 1 93 ? -3.049 8.934 2.014 1.00 91.56 93 SER A O 1
ATOM 781 N N . ASP A 1 94 ? -4.983 8.225 2.925 1.00 94.06 94 ASP A N 1
ATOM 782 C CA . ASP A 1 94 ? -4.624 6.832 3.202 1.00 94.06 94 ASP A CA 1
ATOM 783 C C . ASP A 1 94 ? -5.911 6.001 3.348 1.00 94.06 94 ASP A C 1
ATOM 785 O O . ASP A 1 94 ? -7.013 6.547 3.413 1.00 94.06 94 ASP A O 1
ATOM 789 N N . ILE A 1 95 ? -5.784 4.681 3.395 1.00 92.50 95 ILE A N 1
ATOM 790 C CA . ILE A 1 95 ? -6.893 3.741 3.505 1.00 92.50 95 ILE A CA 1
ATOM 791 C C . ILE A 1 95 ? -6.578 2.675 4.559 1.00 92.50 95 ILE A C 1
ATOM 793 O O . ILE A 1 95 ? -5.449 2.191 4.664 1.00 92.50 95 ILE A O 1
ATOM 797 N N . ALA A 1 96 ? -7.580 2.292 5.349 1.00 92.50 96 ALA A N 1
ATOM 798 C CA . ALA A 1 96 ? -7.414 1.251 6.356 1.00 92.50 96 ALA A CA 1
ATOM 799 C C . ALA A 1 96 ? -7.168 -0.114 5.690 1.00 92.50 96 ALA A C 1
ATOM 801 O O . ALA A 1 96 ? -7.831 -0.468 4.716 1.00 92.50 96 ALA A O 1
ATOM 802 N N . LEU A 1 97 ? -6.267 -0.926 6.252 1.00 94.06 97 LEU A N 1
ATOM 803 C CA . LEU A 1 97 ? -5.949 -2.257 5.711 1.00 94.06 97 LEU A CA 1
ATOM 804 C C . LEU A 1 97 ? -7.172 -3.187 5.634 1.00 94.06 97 LEU A C 1
ATOM 806 O O . LEU A 1 97 ? -7.233 -4.039 4.751 1.00 94.06 97 LEU A O 1
ATOM 810 N N . LYS A 1 98 ? -8.152 -3.002 6.531 1.00 90.38 98 LYS A N 1
ATOM 811 C CA . LYS A 1 98 ? -9.414 -3.762 6.553 1.00 90.38 98 LYS A CA 1
ATOM 812 C C . LYS A 1 98 ? -10.298 -3.496 5.317 1.00 90.38 98 LYS A C 1
ATOM 814 O O . LYS A 1 98 ? -11.092 -4.359 4.963 1.00 90.38 98 LYS A O 1
ATOM 819 N N . GLU A 1 99 ? -10.133 -2.356 4.643 1.00 91.75 99 GLU A N 1
ATOM 820 C CA . GLU A 1 99 ? -10.902 -1.986 3.439 1.00 91.75 99 GLU A CA 1
ATOM 821 C C . GLU A 1 99 ? -10.329 -2.610 2.154 1.00 91.75 99 GLU A C 1
ATOM 823 O O . GLU A 1 99 ? -10.946 -2.553 1.088 1.00 91.75 99 GLU A O 1
ATOM 828 N N . ILE A 1 100 ? -9.140 -3.220 2.224 1.00 95.88 100 ILE A N 1
ATOM 829 C CA . ILE A 1 100 ? -8.492 -3.807 1.054 1.00 95.88 100 ILE A CA 1
ATOM 830 C C . ILE A 1 100 ? -9.137 -5.152 0.731 1.00 95.88 100 ILE A C 1
ATOM 832 O O . ILE A 1 100 ? -8.925 -6.153 1.413 1.00 95.88 100 ILE A O 1
ATOM 836 N N . ASN A 1 101 ? -9.891 -5.181 -0.364 1.00 94.50 101 ASN A N 1
ATOM 837 C CA . ASN A 1 101 ? -10.564 -6.368 -0.877 1.00 94.50 101 ASN A CA 1
ATOM 838 C C . ASN A 1 101 ? -10.093 -6.713 -2.305 1.00 94.50 101 ASN A C 1
ATOM 840 O O . ASN A 1 101 ? -9.219 -6.059 -2.876 1.00 94.50 101 ASN A O 1
ATOM 844 N N . HIS A 1 102 ? -10.667 -7.765 -2.891 1.00 95.25 102 HIS A N 1
ATOM 845 C CA . HIS A 1 102 ? -10.322 -8.194 -4.249 1.00 95.25 102 HIS A CA 1
ATOM 846 C C . HIS A 1 102 ? -10.576 -7.103 -5.304 1.00 95.25 102 HIS A C 1
ATOM 848 O O . HIS A 1 102 ? -9.756 -6.919 -6.202 1.00 95.25 102 HIS A O 1
ATOM 854 N N . LEU A 1 103 ? -11.678 -6.355 -5.172 1.00 96.06 103 LEU A N 1
ATOM 855 C CA . LEU A 1 103 ? -12.038 -5.286 -6.101 1.00 96.06 103 LEU A CA 1
ATOM 856 C C . LEU A 1 103 ? -11.036 -4.129 -6.037 1.00 96.06 103 LEU A C 1
ATOM 858 O O . LEU A 1 103 ? -10.639 -3.629 -7.081 1.00 96.06 103 LEU A O 1
ATOM 862 N N . PHE A 1 104 ? -10.544 -3.771 -4.846 1.00 97.56 104 PHE A N 1
ATOM 863 C CA . PHE A 1 104 ? -9.483 -2.771 -4.696 1.00 97.56 104 PHE A CA 1
ATOM 864 C C . PHE A 1 104 ? -8.239 -3.141 -5.517 1.00 97.56 104 PHE A C 1
ATOM 866 O O . PHE A 1 104 ? -7.668 -2.293 -6.199 1.00 97.56 104 PHE A O 1
ATOM 873 N N . ILE A 1 105 ? -7.819 -4.411 -5.469 1.00 97.75 105 ILE A N 1
ATOM 874 C CA . ILE A 1 105 ? -6.643 -4.894 -6.209 1.00 97.75 105 ILE A CA 1
ATOM 875 C C . ILE A 1 105 ? -6.893 -4.830 -7.721 1.00 97.75 105 ILE A C 1
ATOM 877 O O . ILE A 1 105 ? -6.012 -4.394 -8.463 1.00 97.75 105 ILE A O 1
ATOM 881 N N . ALA A 1 106 ? -8.078 -5.246 -8.174 1.00 96.88 106 ALA A N 1
ATOM 882 C CA . ALA A 1 106 ? -8.449 -5.211 -9.586 1.00 96.88 106 ALA A CA 1
ATOM 883 C C . ALA A 1 106 ? -8.528 -3.770 -10.122 1.00 96.88 106 ALA A C 1
ATOM 885 O O . ALA A 1 106 ? -7.924 -3.467 -11.151 1.00 96.88 106 ALA A O 1
ATOM 886 N N . ASP A 1 107 ? -9.184 -2.865 -9.392 1.00 97.81 107 ASP A N 1
ATOM 887 C CA . ASP A 1 107 ? -9.274 -1.441 -9.737 1.00 97.81 107 ASP A CA 1
ATOM 888 C C . ASP A 1 107 ? -7.883 -0.790 -9.771 1.00 97.81 1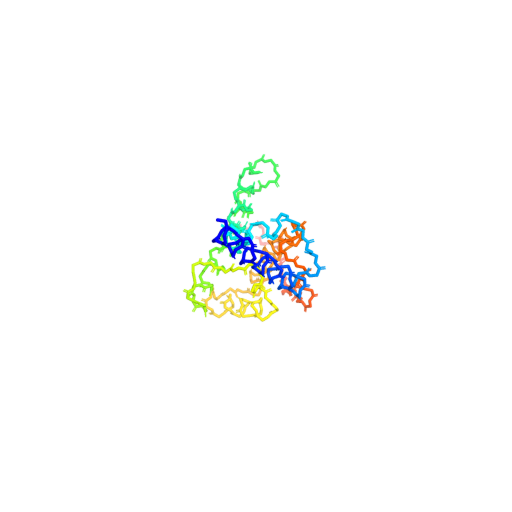07 ASP A C 1
ATOM 890 O O . ASP A 1 107 ? -7.587 -0.001 -10.671 1.00 97.81 107 ASP A O 1
ATOM 894 N N . PHE A 1 108 ? -6.995 -1.157 -8.840 1.00 98.19 108 PHE A N 1
ATOM 895 C CA . PHE A 1 108 ? -5.618 -0.668 -8.847 1.00 98.19 108 PHE A CA 1
ATOM 896 C C . PHE A 1 108 ? -4.836 -1.162 -10.073 1.00 98.19 108 PHE A C 1
ATOM 898 O O . PHE A 1 108 ? -4.095 -0.391 -10.683 1.00 98.19 108 PHE A O 1
ATOM 905 N N . GLU A 1 109 ? -5.012 -2.422 -10.484 1.00 97.06 109 GLU A N 1
ATOM 906 C CA . GLU A 1 109 ? -4.404 -2.930 -11.719 1.00 97.06 109 GLU A CA 1
ATOM 907 C C . GLU A 1 109 ? -4.883 -2.145 -12.948 1.00 97.06 109 GLU A C 1
ATOM 909 O O . GLU A 1 109 ? -4.067 -1.765 -13.795 1.00 97.06 109 GLU A O 1
ATOM 914 N N . VAL A 1 110 ? -6.189 -1.876 -13.039 1.00 97.38 110 VAL A N 1
ATOM 915 C CA . VAL A 1 110 ? -6.765 -1.073 -14.125 1.00 97.38 110 VAL A CA 1
ATOM 916 C C . VAL A 1 110 ? -6.152 0.324 -14.122 1.00 97.38 110 VAL A C 1
ATOM 918 O O . VAL A 1 110 ? -5.616 0.736 -15.148 1.00 97.38 110 VAL A O 1
ATOM 921 N N . PHE A 1 111 ? -6.118 1.001 -12.971 1.00 98.31 111 PHE A N 1
ATOM 922 C CA . PHE A 1 111 ? -5.507 2.324 -12.816 1.00 98.31 111 PHE A CA 1
ATOM 923 C C . PHE A 1 111 ? -4.044 2.367 -13.287 1.00 98.31 111 PHE A C 1
ATOM 925 O O . PHE A 1 111 ? -3.627 3.295 -13.991 1.00 98.31 111 PHE A O 1
ATOM 932 N N . LEU A 1 112 ? -3.250 1.347 -12.948 1.00 97.81 112 LEU A N 1
ATOM 933 C CA . LEU A 1 112 ? -1.860 1.254 -13.397 1.00 97.81 112 LEU A CA 1
ATOM 934 C C . LEU A 1 112 ? -1.755 1.172 -14.928 1.00 97.81 112 LEU A C 1
ATOM 936 O O . LEU A 1 112 ? -0.874 1.800 -15.522 1.00 97.81 112 LEU A O 1
ATOM 940 N N . ARG A 1 113 ? -2.651 0.424 -15.578 1.00 96.50 113 ARG A N 1
ATOM 941 C CA . ARG A 1 113 ? -2.661 0.252 -17.039 1.00 96.50 113 ARG A CA 1
ATOM 942 C C . ARG A 1 113 ? -3.225 1.472 -17.770 1.00 96.50 113 ARG A C 1
ATOM 944 O O . ARG A 1 113 ? -2.691 1.834 -18.815 1.00 96.50 113 ARG A O 1
ATOM 951 N N . THR A 1 114 ? -4.271 2.107 -17.244 1.00 96.38 114 THR A N 1
ATOM 952 C CA . THR A 1 114 ? -4.990 3.197 -17.925 1.00 96.38 114 THR A CA 1
ATOM 953 C C . THR A 1 114 ? -4.391 4.564 -17.618 1.00 96.38 114 THR A C 1
ATOM 955 O O . THR A 1 114 ? -3.988 5.281 -18.534 1.00 96.38 114 THR A O 1
ATOM 958 N N . THR A 1 115 ? -4.284 4.914 -16.337 1.00 96.06 115 THR A N 1
ATOM 959 C CA . THR A 1 115 ? -3.875 6.251 -15.891 1.00 96.06 115 THR A CA 1
ATOM 960 C C . THR A 1 115 ? -2.356 6.366 -15.866 1.00 96.06 115 THR A C 1
ATOM 962 O O . THR A 1 115 ? -1.786 7.293 -16.438 1.00 96.06 115 THR A O 1
ATOM 965 N N . CYS A 1 116 ? -1.667 5.373 -15.294 1.00 94.50 116 CYS A N 1
ATOM 966 C CA . CYS A 1 116 ? -0.200 5.368 -15.248 1.00 94.50 116 CYS A CA 1
ATOM 967 C C . CYS A 1 116 ? 0.456 4.855 -16.541 1.00 94.50 116 CYS A C 1
ATOM 969 O O . CYS A 1 116 ? 1.687 4.847 -16.623 1.00 94.50 116 CYS A O 1
ATOM 971 N N . ARG A 1 117 ? -0.341 4.388 -17.518 1.00 95.50 117 ARG A N 1
ATOM 972 C CA . ARG A 1 117 ? 0.105 3.821 -18.808 1.00 95.50 117 ARG A CA 1
ATOM 973 C C . ARG A 1 117 ? 1.228 2.785 -18.663 1.00 95.50 117 ARG A C 1
ATOM 975 O O . ARG A 1 117 ? 2.139 2.702 -19.487 1.00 95.50 117 ARG A O 1
ATOM 982 N N . CYS A 1 118 ? 1.194 2.002 -17.585 1.00 93.56 118 CYS A N 1
ATOM 983 C CA . CYS A 1 118 ? 2.193 0.976 -17.328 1.00 93.56 118 CYS A CA 1
ATOM 984 C C . CYS A 1 118 ? 1.954 -0.232 -18.233 1.00 93.56 118 CYS A C 1
ATOM 986 O O . CYS A 1 118 ? 0.832 -0.713 -18.383 1.00 93.56 118 CYS A O 1
ATOM 988 N N . ASN A 1 119 ? 3.032 -0.784 -18.789 1.00 93.81 119 ASN A N 1
ATOM 989 C CA . ASN A 1 119 ? 2.945 -2.051 -19.509 1.00 93.81 119 ASN A CA 1
ATOM 990 C C . ASN A 1 119 ? 2.597 -3.214 -18.552 1.00 93.81 119 ASN A C 1
ATOM 992 O O . ASN A 1 119 ? 2.689 -3.088 -17.325 1.00 93.81 119 ASN A O 1
ATOM 996 N N . SER A 1 120 ? 2.221 -4.369 -19.112 1.00 92.56 120 SER A N 1
ATOM 997 C CA . SER A 1 120 ? 1.784 -5.543 -18.340 1.00 92.56 120 SER A CA 1
ATOM 998 C C . SER A 1 120 ? 2.813 -6.007 -17.303 1.00 92.56 120 SER A C 1
ATOM 1000 O O . SER A 1 120 ? 2.449 -6.303 -16.169 1.00 92.56 120 SER A O 1
ATOM 1002 N N . ASN A 1 121 ? 4.103 -6.027 -17.646 1.00 93.69 121 ASN A N 1
ATOM 1003 C CA . ASN A 1 121 ? 5.144 -6.519 -16.741 1.00 93.69 121 ASN A CA 1
ATOM 1004 C C . ASN A 1 121 ? 5.462 -5.530 -15.619 1.00 93.69 121 ASN A C 1
ATOM 1006 O O . ASN A 1 121 ? 5.667 -5.947 -14.479 1.00 93.69 121 ASN A O 1
ATOM 1010 N N . THR A 1 122 ? 5.463 -4.231 -15.913 1.00 94.56 122 THR A N 1
ATOM 1011 C CA . THR A 1 122 ? 5.599 -3.175 -14.905 1.00 94.56 122 THR A CA 1
ATOM 1012 C C . THR A 1 122 ? 4.414 -3.197 -13.945 1.00 94.56 122 THR A C 1
ATOM 1014 O O . THR A 1 122 ? 4.615 -3.190 -12.732 1.00 94.56 122 THR A O 1
ATOM 1017 N N . THR A 1 123 ? 3.194 -3.326 -14.473 1.00 96.12 123 THR A N 1
ATOM 1018 C CA . THR A 1 123 ? 1.971 -3.473 -13.672 1.00 96.12 123 THR A CA 1
ATOM 1019 C C . THR A 1 123 ? 2.072 -4.688 -12.753 1.00 96.12 123 THR A C 1
ATOM 1021 O O . THR A 1 123 ? 1.951 -4.557 -11.537 1.00 96.12 123 THR A O 1
ATOM 1024 N N . ALA A 1 124 ? 2.417 -5.857 -13.298 1.00 96.12 124 ALA A N 1
ATOM 1025 C CA . ALA A 1 124 ? 2.605 -7.074 -12.518 1.00 96.12 124 ALA A CA 1
ATOM 1026 C C . ALA A 1 124 ? 3.664 -6.912 -11.412 1.00 96.12 124 ALA A C 1
ATOM 1028 O O . ALA A 1 124 ? 3.486 -7.430 -10.308 1.00 96.12 124 ALA A O 1
ATOM 1029 N N . LYS A 1 125 ? 4.746 -6.154 -11.655 1.00 96.00 125 LYS A N 1
ATOM 1030 C CA . LYS A 1 125 ? 5.736 -5.830 -10.615 1.00 96.00 125 LYS A CA 1
ATOM 1031 C C . LYS A 1 125 ? 5.173 -4.948 -9.508 1.00 96.00 125 LYS A C 1
ATOM 1033 O O . LYS A 1 125 ? 5.400 -5.265 -8.344 1.00 96.00 125 LYS A O 1
ATOM 1038 N N . PHE A 1 126 ? 4.418 -3.902 -9.828 1.00 97.19 126 PHE A N 1
ATOM 1039 C CA . PHE A 1 126 ? 3.769 -3.081 -8.802 1.00 97.19 126 PHE A CA 1
ATOM 1040 C C . PHE A 1 126 ? 2.771 -3.884 -7.968 1.00 97.19 126 PHE A C 1
ATOM 1042 O O . PHE A 1 126 ? 2.790 -3.791 -6.740 1.00 97.19 126 PHE A O 1
ATOM 1049 N N . ILE A 1 127 ? 1.993 -4.766 -8.600 1.00 97.62 127 ILE A N 1
ATOM 1050 C CA . ILE A 1 127 ? 1.089 -5.663 -7.878 1.00 97.62 127 ILE A CA 1
ATOM 1051 C C . ILE A 1 127 ? 1.862 -6.656 -6.987 1.00 97.62 127 ILE A C 1
ATOM 1053 O O . ILE A 1 127 ? 1.440 -6.925 -5.864 1.00 97.62 127 ILE A O 1
ATOM 1057 N N . GLN A 1 128 ? 3.030 -7.157 -7.414 1.00 97.44 128 GLN A N 1
ATOM 1058 C CA . GLN A 1 128 ? 3.895 -7.984 -6.554 1.00 97.44 128 GLN A CA 1
ATOM 1059 C C . GLN A 1 128 ? 4.382 -7.230 -5.312 1.00 97.44 128 GLN A C 1
ATOM 1061 O O . GLN A 1 128 ? 4.375 -7.795 -4.216 1.00 97.44 128 GLN A O 1
ATOM 1066 N N . PHE A 1 129 ? 4.802 -5.973 -5.466 1.00 97.50 129 PHE A N 1
ATOM 1067 C CA . PHE A 1 129 ? 5.241 -5.158 -4.333 1.00 97.50 129 PHE A CA 1
ATOM 1068 C C . PHE A 1 129 ? 4.088 -4.857 -3.379 1.00 97.50 129 PHE A C 1
ATOM 1070 O O . PHE A 1 129 ? 4.249 -5.012 -2.173 1.00 97.50 129 PHE A O 1
ATOM 1077 N N . PHE A 1 130 ? 2.904 -4.540 -3.902 1.00 98.00 130 PHE A N 1
ATOM 1078 C CA . PHE A 1 130 ? 1.715 -4.364 -3.076 1.00 98.00 130 PHE A CA 1
ATOM 1079 C C . PHE A 1 130 ? 1.343 -5.649 -2.317 1.00 98.00 130 PHE A C 1
ATOM 1081 O O . PHE A 1 130 ? 1.152 -5.618 -1.100 1.00 98.00 130 PHE A O 1
ATOM 1088 N N . LYS A 1 131 ? 1.352 -6.809 -2.989 1.00 97.81 131 LYS A N 1
ATOM 1089 C CA . LYS A 1 131 ? 1.113 -8.109 -2.345 1.00 97.81 131 LYS A CA 1
ATOM 1090 C C . LYS A 1 131 ? 2.077 -8.368 -1.186 1.00 97.81 131 LYS A C 1
ATOM 1092 O O . LYS A 1 131 ? 1.672 -8.926 -0.169 1.00 97.81 131 LYS A O 1
ATOM 1097 N N . ARG A 1 132 ? 3.343 -7.942 -1.295 1.00 97.56 132 ARG A N 1
ATOM 1098 C CA . ARG A 1 132 ? 4.321 -8.076 -0.203 1.00 97.56 132 ARG A CA 1
ATOM 1099 C C . ARG A 1 132 ? 3.884 -7.329 1.060 1.00 97.56 132 ARG A C 1
ATOM 1101 O O . ARG A 1 132 ? 4.071 -7.861 2.152 1.00 97.56 132 ARG A O 1
ATOM 1108 N N . ILE A 1 133 ? 3.286 -6.149 0.913 1.00 98.19 133 ILE A N 1
ATOM 1109 C CA . ILE A 1 133 ? 2.782 -5.342 2.033 1.00 98.19 133 ILE A CA 1
ATOM 1110 C C . ILE A 1 133 ? 1.549 -5.980 2.672 1.00 98.19 133 ILE A C 1
ATOM 1112 O O . ILE A 1 133 ? 1.459 -6.044 3.894 1.00 98.19 133 ILE A O 1
ATOM 1116 N N . ILE A 1 134 ? 0.643 -6.540 1.868 1.00 97.75 134 ILE A N 1
ATOM 1117 C CA . ILE A 1 134 ? -0.515 -7.279 2.391 1.00 97.75 134 ILE A CA 1
ATOM 1118 C C . ILE A 1 134 ? -0.089 -8.533 3.162 1.00 97.75 134 ILE A C 1
ATOM 1120 O O . ILE A 1 134 ? -0.613 -8.799 4.241 1.00 97.75 134 ILE A O 1
ATOM 1124 N N . ILE A 1 135 ? 0.912 -9.271 2.673 1.00 97.06 135 ILE A N 1
ATOM 1125 C CA . ILE A 1 135 ? 1.476 -10.411 3.412 1.00 97.06 135 ILE A CA 1
ATOM 1126 C C . ILE A 1 135 ? 2.076 -9.951 4.747 1.00 97.06 135 ILE A C 1
ATOM 1128 O O . ILE A 1 135 ? 1.881 -10.618 5.759 1.00 97.06 135 ILE A O 1
ATOM 1132 N N . LEU A 1 136 ? 2.770 -8.808 4.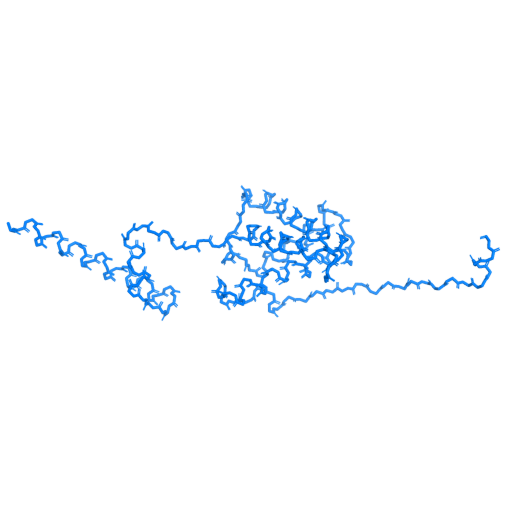777 1.00 97.00 136 LEU A N 1
ATOM 1133 C CA . LEU A 1 136 ? 3.299 -8.239 6.019 1.00 97.00 136 LEU A CA 1
ATOM 1134 C C . LEU A 1 136 ? 2.174 -7.907 7.013 1.00 97.00 136 LEU A C 1
ATOM 1136 O O . LEU A 1 136 ? 2.256 -8.302 8.173 1.00 97.00 136 LEU A O 1
ATOM 1140 N N . ALA A 1 137 ? 1.106 -7.249 6.552 1.00 95.12 137 ALA A N 1
ATOM 1141 C CA . ALA A 1 137 ? -0.071 -6.951 7.371 1.00 95.12 137 ALA A CA 1
ATOM 1142 C C . ALA A 1 137 ? -0.717 -8.223 7.943 1.00 95.12 137 ALA A C 1
ATOM 1144 O O . ALA A 1 137 ? -1.038 -8.282 9.130 1.00 95.12 137 ALA A O 1
ATOM 1145 N N . LYS A 1 138 ? -0.872 -9.256 7.109 1.00 93.75 138 LYS A N 1
ATOM 1146 C CA . LYS A 1 138 ? -1.431 -10.550 7.511 1.00 93.75 138 LYS A CA 1
ATOM 1147 C C . LYS A 1 138 ? -0.563 -11.253 8.548 1.00 93.75 138 LYS A C 1
ATOM 1149 O O . LYS A 1 138 ? -1.084 -11.737 9.546 1.00 93.75 138 LYS A O 1
ATOM 1154 N N . ASN A 1 139 ? 0.752 -11.289 8.341 1.00 92.62 139 ASN A N 1
ATOM 1155 C CA . ASN A 1 139 ? 1.685 -11.931 9.270 1.00 92.62 139 ASN A CA 1
ATOM 1156 C C . ASN A 1 139 ? 1.705 -11.242 10.643 1.00 92.62 139 ASN A C 1
ATOM 1158 O O . ASN A 1 139 ? 1.935 -11.905 11.648 1.00 92.62 139 ASN A O 1
ATOM 1162 N N . ASN A 1 140 ? 1.417 -9.938 10.690 1.00 89.81 140 ASN A N 1
ATOM 1163 C CA . ASN A 1 140 ? 1.243 -9.186 11.934 1.00 89.81 140 ASN A CA 1
ATOM 1164 C C . ASN A 1 140 ? -0.163 -9.330 12.554 1.00 89.81 140 ASN A C 1
ATOM 1166 O O . ASN A 1 140 ? -0.432 -8.737 13.595 1.00 89.81 140 ASN A O 1
ATOM 1170 N N . GLY A 1 141 ? -1.075 -10.076 11.921 1.00 87.25 141 GLY A N 1
ATOM 1171 C CA . GLY A 1 141 ? -2.448 -10.270 12.394 1.00 87.25 141 GLY A CA 1
ATOM 1172 C C . GLY A 1 141 ? -3.369 -9.060 12.207 1.00 87.25 141 GLY A C 1
ATOM 1173 O O . GLY A 1 141 ? -4.444 -9.022 12.797 1.00 87.25 141 GLY A O 1
ATOM 1174 N N . TRP A 1 142 ? -2.976 -8.064 11.405 1.00 88.81 142 TRP A N 1
ATOM 1175 C CA . TRP A 1 142 ? -3.770 -6.841 11.195 1.00 88.81 142 TRP A CA 1
ATOM 1176 C C . TRP A 1 142 ? -4.922 -7.037 10.209 1.00 88.81 142 TRP A C 1
ATOM 1178 O O . TRP A 1 142 ? -5.898 -6.289 10.232 1.00 88.81 142 TRP A O 1
ATOM 1188 N N . ILE A 1 143 ? -4.810 -8.054 9.354 1.00 90.31 143 ILE A N 1
ATOM 1189 C CA . ILE A 1 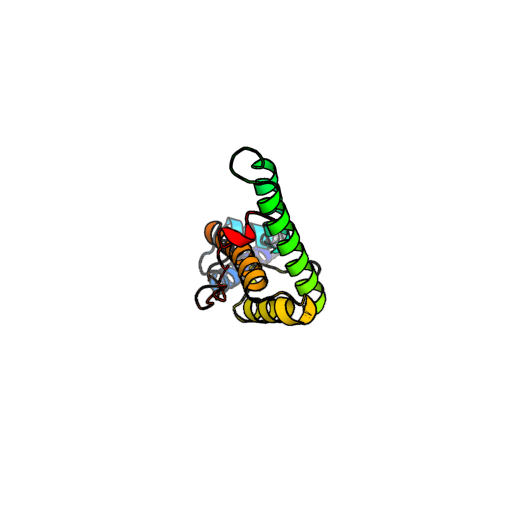143 ? -5.884 -8.543 8.491 1.00 90.31 143 ILE A CA 1
ATOM 1190 C C . ILE A 1 143 ? -6.019 -10.055 8.668 1.00 90.31 143 ILE A C 1
ATOM 1192 O O . ILE A 1 143 ? -5.022 -10.766 8.800 1.00 90.31 143 ILE A O 1
ATOM 1196 N N . VAL A 1 144 ? -7.258 -10.542 8.658 1.00 86.81 144 VAL A N 1
ATOM 1197 C CA . VAL A 1 144 ? -7.568 -11.973 8.815 1.00 86.81 144 VAL A CA 1
ATOM 1198 C C . VAL A 1 144 ? -7.570 -12.673 7.456 1.00 86.81 144 VAL A C 1
ATOM 1200 O O . VAL A 1 144 ? -6.947 -13.719 7.272 1.00 86.81 144 VAL A O 1
ATOM 1203 N N . THR A 1 145 ? -8.234 -12.058 6.479 1.00 88.81 145 THR A N 1
ATOM 1204 C CA . THR A 1 145 ? -8.392 -12.597 5.127 1.00 88.81 145 THR A CA 1
ATOM 1205 C C . THR A 1 145 ? -7.382 -11.956 4.186 1.00 88.81 145 THR A C 1
ATOM 1207 O O . THR A 1 145 ? -7.227 -10.740 4.174 1.00 88.81 145 THR A O 1
ATOM 1210 N N . ASP A 1 146 ? -6.709 -12.770 3.370 1.00 92.44 146 ASP A N 1
ATOM 1211 C CA . ASP A 1 146 ? -5.803 -12.268 2.335 1.00 92.44 146 ASP A CA 1
ATOM 1212 C C . ASP A 1 146 ? -6.599 -11.873 1.073 1.00 92.44 146 ASP A C 1
ATOM 1214 O O . ASP A 1 146 ? -7.121 -12.766 0.391 1.00 92.44 146 ASP A O 1
ATOM 1218 N N . PRO A 1 147 ? -6.680 -10.579 0.706 1.00 94.94 147 PRO A N 1
ATOM 1219 C CA . PRO A 1 147 ? -7.392 -10.143 -0.495 1.00 94.94 147 PRO A CA 1
ATOM 1220 C C . PRO A 1 147 ? -6.735 -10.640 -1.796 1.00 94.94 147 PRO A C 1
ATOM 1222 O O . PRO A 1 147 ? -7.395 -10.697 -2.835 1.00 94.94 147 PRO A O 1
ATOM 1225 N N . PHE A 1 148 ? -5.469 -11.077 -1.753 1.00 95.88 148 PHE A N 1
ATOM 1226 C CA . PHE A 1 148 ? -4.770 -11.674 -2.893 1.00 95.88 148 PHE A CA 1
ATOM 1227 C C . PHE A 1 148 ? -5.032 -13.175 -3.083 1.00 95.88 148 PHE A C 1
ATOM 1229 O O . PHE A 1 148 ? -4.508 -13.738 -4.046 1.00 95.88 148 PHE A O 1
ATOM 1236 N N . THR A 1 149 ? -5.820 -13.834 -2.219 1.00 91.56 149 THR A N 1
ATOM 1237 C CA . THR A 1 149 ? -6.030 -15.301 -2.260 1.00 91.56 149 THR A CA 1
ATOM 1238 C C . THR A 1 149 ? -6.451 -15.796 -3.646 1.00 91.56 149 THR A C 1
ATOM 1240 O O . THR A 1 149 ? -5.873 -16.746 -4.166 1.00 91.56 149 THR A O 1
ATOM 1243 N N . ASN A 1 150 ? -7.403 -15.105 -4.279 1.00 90.25 150 ASN A N 1
ATOM 1244 C CA . ASN A 1 150 ? -7.946 -15.474 -5.592 1.00 90.25 150 ASN A CA 1
ATOM 1245 C C . ASN A 1 150 ? -7.421 -14.594 -6.737 1.00 90.25 150 ASN A C 1
ATOM 1247 O O . ASN A 1 150 ? -7.934 -14.653 -7.851 1.00 90.25 150 ASN A O 1
ATOM 1251 N N . TYR A 1 151 ? -6.404 -13.769 -6.481 1.00 93.06 151 TYR A N 1
ATOM 1252 C CA . TYR A 1 151 ? -5.842 -12.866 -7.479 1.00 93.06 151 TYR A CA 1
ATOM 1253 C C . TYR A 1 151 ? -4.552 -13.445 -8.079 1.00 93.06 151 TYR A C 1
ATOM 1255 O O . TYR A 1 151 ? -3.589 -13.746 -7.364 1.00 93.06 151 TYR A O 1
ATOM 1263 N N . LYS A 1 152 ? -4.507 -13.569 -9.411 1.00 90.12 152 LYS A N 1
ATOM 1264 C CA . LYS A 1 152 ? -3.344 -14.086 -10.147 1.00 90.12 152 LYS A CA 1
ATOM 1265 C C . LYS A 1 152 ? -2.578 -12.950 -10.817 1.00 90.12 152 LYS A C 1
ATOM 1267 O O . LYS A 1 152 ? -3.111 -12.230 -11.650 1.00 90.12 152 LYS A O 1
ATOM 1272 N N . ILE A 1 153 ? -1.295 -12.832 -10.480 1.00 91.75 153 ILE A N 1
ATOM 1273 C CA . ILE A 1 153 ? -0.389 -11.870 -11.113 1.00 91.75 153 ILE A CA 1
ATOM 1274 C C . ILE A 1 153 ? 0.191 -12.509 -12.379 1.00 91.75 153 ILE A C 1
ATOM 1276 O O . ILE A 1 153 ? 0.930 -13.490 -12.287 1.00 91.75 153 ILE A O 1
ATOM 1280 N N . HIS A 1 154 ? -0.109 -11.939 -13.545 1.00 85.62 154 HIS A N 1
ATOM 1281 C CA . HIS A 1 154 ? 0.350 -12.449 -14.838 1.00 85.62 154 HIS A CA 1
ATOM 1282 C C . HIS A 1 154 ? 1.495 -11.608 -15.415 1.00 85.62 154 HIS A C 1
ATOM 1284 O O . HIS A 1 154 ? 1.358 -10.403 -15.605 1.00 85.62 154 HIS A O 1
ATOM 1290 N N . PHE A 1 155 ? 2.612 -12.263 -15.745 1.00 87.38 155 PHE A N 1
ATOM 1291 C CA . PHE A 1 155 ? 3.705 -11.667 -16.515 1.00 87.38 155 PHE A CA 1
ATOM 1292 C C . PHE A 1 155 ? 3.561 -12.040 -17.988 1.00 87.38 155 PHE A C 1
ATOM 1294 O O . PHE A 1 155 ? 3.412 -13.216 -18.324 1.00 87.38 155 PHE A O 1
ATOM 1301 N N . ALA A 1 156 ? 3.636 -11.044 -18.866 1.00 83.81 156 ALA A N 1
ATOM 1302 C CA . ALA A 1 156 ? 3.763 -11.271 -20.294 1.00 83.81 156 ALA A CA 1
ATOM 1303 C C . ALA A 1 156 ? 5.174 -11.796 -20.592 1.00 83.81 156 ALA A C 1
ATOM 1305 O O . ALA A 1 156 ? 6.169 -11.207 -20.149 1.00 83.81 156 ALA A O 1
ATOM 1306 N N . LYS A 1 157 ? 5.264 -12.900 -21.345 1.00 80.56 157 LYS A N 1
ATOM 1307 C CA . LYS A 1 157 ? 6.545 -13.394 -21.859 1.00 80.56 157 LYS A CA 1
ATOM 1308 C C . LYS A 1 157 ? 7.133 -12.323 -22.776 1.00 80.56 157 LYS A C 1
ATOM 1310 O O . LYS A 1 157 ? 6.461 -11.866 -23.693 1.00 80.56 157 LYS A O 1
ATOM 1315 N N . VAL A 1 158 ? 8.363 -11.915 -22.494 1.00 78.31 158 VAL A N 1
ATOM 1316 C CA . VAL A 1 158 ? 9.134 -11.027 -23.363 1.00 78.31 158 VAL A CA 1
ATOM 1317 C C . VAL A 1 158 ? 10.313 -11.842 -23.839 1.00 78.31 158 VAL A C 1
ATOM 1319 O O . VAL A 1 158 ? 11.117 -12.275 -23.011 1.00 78.31 158 VAL A O 1
ATOM 1322 N N . ASP A 1 159 ? 10.377 -12.068 -25.144 1.00 74.50 159 ASP A N 1
ATOM 1323 C CA . ASP A 1 159 ? 11.573 -12.608 -25.762 1.00 74.50 159 ASP A CA 1
ATOM 1324 C C . ASP A 1 159 ? 12.613 -11.489 -25.803 1.00 74.50 159 ASP A C 1
ATOM 1326 O O . ASP A 1 159 ? 12.426 -10.457 -26.452 1.00 74.50 159 ASP A O 1
ATOM 1330 N N . ARG A 1 160 ? 13.655 -11.637 -24.991 1.00 65.00 160 ARG A N 1
ATOM 1331 C CA . ARG A 1 160 ? 14.818 -10.766 -25.072 1.00 65.00 160 ARG A CA 1
ATOM 1332 C C . ARG A 1 160 ? 15.719 -11.463 -26.068 1.00 65.00 160 ARG A C 1
ATOM 1334 O O . ARG A 1 160 ? 16.441 -12.370 -25.662 1.00 65.00 160 ARG A O 1
ATOM 1341 N N . GLY A 1 161 ? 15.607 -11.084 -27.341 1.00 67.12 161 GLY A N 1
ATOM 1342 C CA . GLY A 1 161 ? 16.506 -11.579 -28.378 1.00 67.12 161 GLY A CA 1
ATOM 1343 C C . GLY A 1 161 ? 17.954 -11.556 -27.881 1.00 67.12 161 GLY A C 1
ATOM 1344 O O . GLY A 1 161 ? 18.338 -10.698 -27.080 1.00 67.12 161 GLY A O 1
ATOM 1345 N N . TYR A 1 162 ? 18.732 -12.547 -28.288 1.00 76.62 162 TYR A N 1
ATOM 1346 C CA . TYR A 1 162 ? 20.164 -12.557 -28.037 1.00 76.62 162 TYR A CA 1
ATOM 1347 C C . TYR A 1 162 ? 20.849 -11.753 -29.138 1.00 76.62 162 TYR A C 1
ATOM 1349 O O . TYR A 1 162 ? 20.414 -11.796 -30.286 1.00 76.62 162 TYR A O 1
ATOM 1357 N N . LEU A 1 163 ? 21.906 -11.028 -28.776 1.00 77.88 163 LEU A N 1
ATOM 1358 C CA . LEU A 1 163 ? 22.756 -10.389 -29.773 1.00 77.88 163 LEU A CA 1
ATOM 1359 C C . LEU A 1 163 ? 23.483 -11.488 -30.554 1.00 77.88 163 LEU A C 1
ATOM 1361 O O . LEU A 1 163 ? 24.021 -12.421 -29.946 1.00 77.88 163 LEU A O 1
ATOM 1365 N N . THR A 1 164 ? 23.482 -11.405 -31.881 1.00 81.06 164 THR A N 1
ATOM 1366 C CA . THR A 1 164 ? 24.357 -12.245 -32.708 1.00 81.06 164 THR A CA 1
ATOM 1367 C C . THR A 1 164 ? 25.796 -11.732 -32.625 1.00 81.06 164 THR A C 1
ATOM 1369 O O . THR A 1 164 ? 26.044 -10.598 -32.222 1.00 81.06 164 THR A O 1
ATOM 1372 N N . GLN A 1 165 ? 26.774 -12.565 -32.992 1.00 75.88 165 GLN A N 1
ATOM 1373 C CA . GLN A 1 165 ? 28.189 -12.166 -32.985 1.00 75.88 165 GLN A CA 1
ATOM 1374 C C . GLN A 1 165 ? 28.437 -10.914 -33.851 1.00 75.88 165 GLN A C 1
ATOM 1376 O O . GLN A 1 165 ? 29.201 -10.038 -33.466 1.00 75.88 165 GLN A O 1
ATOM 1381 N N . GLU A 1 166 ? 27.708 -10.788 -34.960 1.00 79.00 166 GLU A N 1
ATOM 1382 C CA . GLU A 1 166 ? 27.758 -9.639 -35.870 1.00 79.00 166 GLU A CA 1
ATOM 1383 C C . GLU A 1 166 ? 27.240 -8.339 -35.224 1.00 79.00 166 GLU A C 1
ATOM 1385 O O . GLU A 1 166 ? 27.741 -7.264 -35.529 1.00 79.00 166 GLU A O 1
ATOM 1390 N N . GLU A 1 167 ? 26.277 -8.417 -34.296 1.00 72.19 167 GLU A N 1
ATOM 1391 C CA . GLU A 1 167 ? 25.751 -7.255 -33.558 1.00 72.19 167 GLU A CA 1
ATOM 1392 C C . GLU A 1 167 ? 26.655 -6.824 -32.388 1.00 72.19 167 GLU A C 1
ATOM 1394 O O . GLU A 1 167 ? 26.470 -5.742 -31.832 1.00 72.19 167 GLU A O 1
ATOM 1399 N N . ILE A 1 168 ? 27.618 -7.667 -31.997 1.00 75.06 168 ILE A N 1
ATOM 1400 C CA . ILE A 1 168 ? 28.590 -7.397 -30.924 1.00 75.06 168 ILE A CA 1
ATOM 1401 C C . ILE A 1 168 ? 29.851 -6.705 -31.470 1.00 75.06 168 ILE A C 1
ATOM 1403 O O . ILE A 1 168 ? 30.540 -6.018 -30.719 1.00 75.06 168 ILE A O 1
ATOM 1407 N N . GLU A 1 169 ? 30.157 -6.872 -32.758 1.00 70.56 169 GLU A N 1
ATOM 1408 C CA . GLU A 1 169 ? 31.388 -6.380 -33.400 1.00 70.56 169 GLU A CA 1
ATOM 1409 C C . GLU A 1 169 ? 31.260 -4.970 -34.026 1.00 70.56 169 GLU A C 1
ATOM 1411 O O . GLU A 1 169 ? 32.146 -4.551 -34.773 1.00 70.56 169 GLU A O 1
ATOM 1416 N N . VAL A 1 170 ? 30.194 -4.222 -33.698 1.00 55.00 170 VAL A N 1
ATOM 1417 C CA . VAL A 1 170 ? 29.960 -2.820 -34.121 1.00 55.00 170 VAL A CA 1
ATOM 1418 C C . VAL A 1 170 ? 30.356 -1.817 -33.040 1.00 55.00 170 VAL A C 1
ATOM 1420 O O . VAL A 1 170 ? 29.952 -2.005 -31.870 1.00 55.00 170 VAL A O 1
#

Organism: NCBI:txid433724

Radius of gyration: 23.47 Å; chains: 1; bounding box: 59×26×84 Å

Sequence (170 aa):
MQQINTLLEAIKVSIHKIYHEQQRRDGNVTAEKIKNEFLGVAETRHNLLELFQRHNEDVKKLIGIDKSKATYQKYEVSRTRLTDFIKERYNLSDIALKEINHLFIADFEVFLRTTCRCNSNTTAKFIQFFKRIIILAKNNGWIVTDPFTNYKIHFAKVDRGYLTQEEIEV

InterPro domains:
  IPR010998 Integrase/recombinase, N-terminal [G3DSA:1.10.150.130] (41-158)
  IPR011010 DNA breaking-rejoining enzyme, catalytic core [SSF56349] (64-169)
 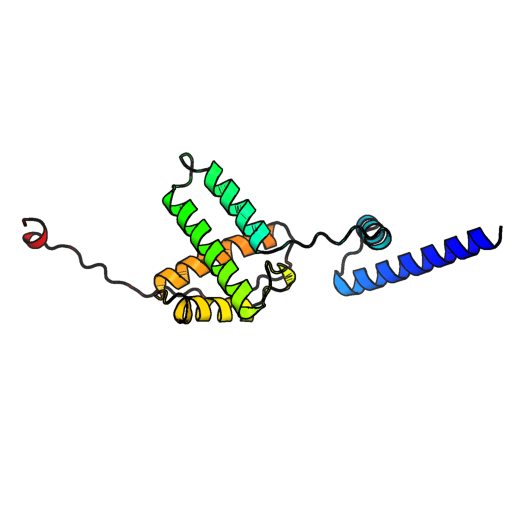 IPR025269 Phage integrase SAM-like domain [PF13102] (47-153)